Protein AF-A0A9E1I070-F1 (afdb_monomer_lite)

Structure (mmCIF, N/CA/C/O backbone):
data_AF-A0A9E1I070-F1
#
_entry.id   AF-A0A9E1I070-F1
#
loop_
_atom_site.group_PDB
_atom_site.id
_atom_site.type_symbol
_atom_site.label_atom_id
_atom_site.label_alt_id
_atom_site.label_comp_id
_atom_site.label_asym_id
_atom_site.label_entity_id
_atom_site.label_seq_id
_atom_site.pdbx_PDB_ins_code
_atom_site.Cartn_x
_atom_site.Cartn_y
_atom_site.Cartn_z
_atom_site.occupancy
_atom_site.B_iso_or_equiv
_atom_site.auth_seq_id
_atom_site.auth_comp_id
_atom_site.auth_asym_id
_atom_site.auth_atom_id
_atom_site.pdbx_PDB_model_num
ATOM 1 N N . MET A 1 1 ? 8.384 28.156 5.574 1.00 49.81 1 MET A N 1
ATOM 2 C CA . MET A 1 1 ? 8.982 26.911 6.124 1.00 49.81 1 MET A CA 1
ATOM 3 C C . MET A 1 1 ? 8.786 25.758 5.142 1.00 49.81 1 MET A C 1
ATOM 5 O O . MET A 1 1 ? 7.645 25.438 4.833 1.00 49.81 1 MET A O 1
ATOM 9 N N . LYS A 1 2 ? 9.857 25.133 4.627 1.00 55.91 2 LYS A N 1
ATOM 10 C CA . LYS A 1 2 ? 9.737 23.906 3.811 1.00 55.91 2 LYS A CA 1
ATOM 11 C C . LYS A 1 2 ? 9.473 22.721 4.753 1.00 55.91 2 LYS A C 1
ATOM 13 O O . LYS A 1 2 ? 10.297 22.450 5.622 1.00 55.91 2 LYS A O 1
ATOM 18 N N . LYS A 1 3 ? 8.328 22.037 4.632 1.00 65.25 3 LYS A N 1
ATOM 19 C CA . LYS A 1 3 ? 8.037 20.833 5.435 1.00 65.25 3 LYS A CA 1
ATOM 20 C C . LYS A 1 3 ? 9.072 19.747 5.101 1.00 65.25 3 LYS A C 1
ATOM 22 O O . LYS A 1 3 ? 9.224 19.384 3.937 1.00 65.25 3 LYS A O 1
ATOM 27 N N . LYS A 1 4 ? 9.787 19.236 6.110 1.00 73.75 4 LYS A N 1
ATOM 28 C CA . LYS A 1 4 ? 10.750 18.129 5.964 1.00 73.75 4 LYS A CA 1
ATOM 29 C C . LYS A 1 4 ? 9.991 16.886 5.467 1.00 73.75 4 LYS A C 1
ATOM 31 O O . LYS A 1 4 ? 9.023 16.473 6.108 1.00 73.75 4 LYS A O 1
ATOM 36 N N . LYS A 1 5 ? 10.379 16.318 4.315 1.00 78.50 5 LYS A N 1
ATOM 37 C CA . LYS A 1 5 ? 9.799 15.056 3.813 1.00 78.50 5 LYS A CA 1
ATOM 38 C C . LYS A 1 5 ? 10.134 13.937 4.800 1.00 78.50 5 LYS A C 1
ATOM 40 O O . LYS A 1 5 ? 11.270 13.858 5.266 1.00 78.50 5 LYS A O 1
ATOM 45 N N . ARG A 1 6 ? 9.146 13.107 5.144 1.00 90.25 6 ARG A N 1
ATOM 46 C CA . ARG A 1 6 ? 9.355 11.989 6.072 1.00 90.25 6 ARG A CA 1
ATOM 47 C C . ARG A 1 6 ? 9.995 10.814 5.332 1.00 90.25 6 ARG A C 1
ATOM 49 O O . ARG A 1 6 ? 9.709 10.638 4.144 1.00 90.25 6 ARG A O 1
ATOM 56 N N . PRO A 1 7 ? 10.853 10.029 6.002 1.00 93.94 7 PRO A N 1
ATOM 57 C CA . PRO A 1 7 ? 11.395 8.823 5.402 1.00 93.94 7 PRO A CA 1
ATOM 58 C C . PRO A 1 7 ? 10.275 7.807 5.150 1.00 93.94 7 PRO A C 1
ATOM 60 O O . PRO A 1 7 ? 9.316 7.712 5.915 1.00 93.94 7 PRO A O 1
ATOM 63 N N . ILE A 1 8 ? 10.411 7.057 4.059 1.00 95.19 8 ILE A N 1
ATOM 64 C CA . ILE A 1 8 ? 9.530 5.932 3.736 1.00 95.19 8 ILE A CA 1
ATOM 65 C C . ILE A 1 8 ? 9.956 4.731 4.586 1.00 95.19 8 ILE A C 1
ATOM 67 O O . ILE A 1 8 ? 11.154 4.447 4.698 1.00 95.19 8 ILE A O 1
ATOM 71 N N . THR A 1 9 ? 8.983 4.041 5.177 1.00 96.94 9 THR A N 1
ATOM 72 C CA . THR A 1 9 ? 9.198 2.832 5.985 1.00 96.94 9 THR A CA 1
ATOM 73 C C . THR A 1 9 ? 9.619 1.645 5.109 1.00 96.94 9 THR A C 1
ATOM 75 O O . THR A 1 9 ? 9.460 1.703 3.889 1.00 96.94 9 THR A O 1
ATOM 78 N N . PRO A 1 10 ? 10.142 0.547 5.686 1.00 97.00 10 PRO A N 1
ATOM 79 C CA . PRO A 1 10 ? 10.356 -0.696 4.940 1.00 97.00 10 PRO A CA 1
ATOM 80 C C . PRO A 1 10 ? 9.096 -1.146 4.186 1.00 97.00 10 PRO A C 1
ATOM 82 O O . PRO A 1 10 ? 9.149 -1.275 2.968 1.00 97.00 10 PRO A O 1
ATOM 85 N N . PHE A 1 11 ? 7.943 -1.178 4.864 1.00 96.69 11 PHE A N 1
ATOM 86 C CA . PHE A 1 11 ? 6.646 -1.462 4.243 1.00 96.69 11 PHE A CA 1
ATOM 87 C C . PHE A 1 11 ? 6.352 -0.551 3.040 1.00 96.69 11 PHE A C 1
ATOM 89 O O . PHE A 1 11 ? 6.031 -1.013 1.949 1.00 96.69 11 PHE A O 1
ATOM 96 N N . GLY A 1 12 ? 6.533 0.766 3.192 1.00 96.88 12 GLY A N 1
ATOM 97 C CA . GLY A 1 12 ? 6.323 1.705 2.092 1.00 96.88 12 GLY A CA 1
ATOM 98 C C . GLY A 1 12 ? 7.288 1.511 0.914 1.00 96.88 12 GLY A C 1
ATOM 99 O O . GLY A 1 12 ? 6.933 1.841 -0.219 1.00 96.88 12 GLY A O 1
ATOM 100 N N . LYS A 1 13 ? 8.496 0.982 1.150 1.00 97.38 13 LYS A N 1
ATOM 101 C CA . LYS A 1 13 ? 9.445 0.612 0.088 1.00 97.38 13 LYS A CA 1
ATOM 102 C C . LYS A 1 13 ? 9.011 -0.669 -0.620 1.00 97.38 13 LYS A C 1
ATOM 104 O O . LYS A 1 13 ? 9.075 -0.698 -1.846 1.00 97.38 13 LYS A O 1
ATOM 109 N N . ASP A 1 14 ? 8.542 -1.669 0.118 1.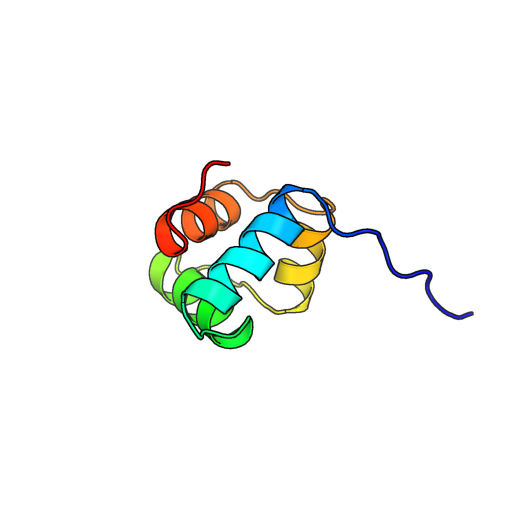00 97.50 14 ASP A N 1
ATOM 110 C CA . ASP A 1 14 ? 8.071 -2.940 -0.444 1.00 97.50 14 ASP A CA 1
ATOM 111 C C . ASP A 1 14 ? 6.840 -2.730 -1.325 1.00 97.50 14 ASP A C 1
ATOM 113 O O . ASP A 1 14 ? 6.806 -3.199 -2.460 1.00 97.50 14 ASP A O 1
ATOM 117 N N . VAL A 1 15 ? 5.902 -1.895 -0.870 1.00 97.69 15 VAL A N 1
ATOM 118 C CA . VAL A 1 15 ? 4.764 -1.432 -1.674 1.00 97.69 15 VAL A CA 1
ATOM 119 C C . VAL A 1 15 ? 5.230 -0.817 -2.997 1.00 97.69 15 VAL A C 1
ATOM 121 O O . VAL A 1 15 ? 4.730 -1.174 -4.059 1.00 97.69 15 VAL A O 1
ATOM 124 N N . LYS A 1 16 ? 6.205 0.101 -2.960 1.00 96.94 16 LYS A N 1
ATOM 125 C CA . LYS A 1 16 ? 6.709 0.760 -4.175 1.00 96.94 16 LYS A CA 1
ATOM 126 C C . LYS A 1 16 ? 7.419 -0.199 -5.120 1.00 96.94 16 LYS A C 1
ATOM 128 O O . LYS A 1 16 ? 7.217 -0.099 -6.323 1.00 96.94 16 LYS A O 1
ATOM 133 N N . ARG A 1 17 ? 8.244 -1.103 -4.587 1.00 97.88 17 ARG A N 1
ATOM 134 C CA . ARG A 1 17 ? 8.920 -2.131 -5.385 1.00 97.88 17 ARG A CA 1
ATOM 135 C C . ARG A 1 17 ? 7.893 -3.007 -6.090 1.00 97.88 17 ARG A C 1
ATOM 137 O O . ARG A 1 17 ? 7.976 -3.184 -7.296 1.00 97.88 17 ARG A O 1
ATOM 144 N N . ARG A 1 18 ? 6.872 -3.450 -5.357 1.00 98.00 18 ARG A N 1
ATOM 145 C CA . ARG A 1 18 ? 5.851 -4.330 -5.909 1.00 98.00 18 ARG A CA 1
ATOM 146 C C . ARG A 1 18 ? 5.000 -3.665 -6.988 1.00 98.00 18 ARG A C 1
ATOM 148 O O . ARG A 1 18 ? 4.630 -4.329 -7.944 1.00 98.00 18 ARG A O 1
ATOM 155 N N . LEU A 1 19 ? 4.726 -2.366 -6.869 1.00 98.19 19 LEU A N 1
ATOM 156 C CA . LEU A 1 19 ? 4.060 -1.609 -7.933 1.00 98.19 19 LEU A CA 1
ATOM 157 C C . LEU A 1 19 ? 4.885 -1.572 -9.225 1.00 98.19 19 LEU A C 1
ATOM 159 O O . LEU A 1 19 ? 4.319 -1.754 -10.297 1.00 98.19 19 LEU A O 1
ATOM 163 N N . ILE A 1 20 ? 6.210 -1.415 -9.120 1.00 98.19 20 ILE A N 1
ATOM 164 C CA . ILE A 1 20 ? 7.112 -1.485 -10.279 1.00 98.19 20 ILE A CA 1
ATOM 165 C C . ILE A 1 20 ? 7.058 -2.879 -10.912 1.00 98.19 20 ILE A C 1
ATOM 167 O O . ILE A 1 20 ? 6.887 -2.978 -12.121 1.00 98.19 20 ILE A O 1
ATOM 171 N N . ASP A 1 21 ? 7.133 -3.943 -10.106 1.00 98.00 21 ASP A N 1
ATOM 172 C CA . ASP A 1 21 ? 7.078 -5.328 -10.600 1.00 98.00 21 ASP A CA 1
ATOM 173 C C . ASP A 1 21 ? 5.745 -5.672 -11.292 1.00 98.00 21 ASP A C 1
ATOM 175 O O . ASP A 1 21 ? 5.683 -6.604 -12.089 1.00 98.00 21 ASP A O 1
ATOM 179 N N . LEU A 1 22 ? 4.667 -4.960 -10.947 1.00 97.81 22 LEU A N 1
ATOM 180 C CA . LEU A 1 22 ? 3.334 -5.117 -11.536 1.00 97.81 22 LEU A CA 1
ATOM 181 C C . LEU A 1 22 ? 3.076 -4.162 -12.712 1.00 97.81 22 LEU A C 1
ATOM 183 O O . LEU A 1 22 ? 1.992 -4.210 -13.287 1.00 97.81 22 LEU A O 1
ATOM 187 N N . GLU A 1 23 ? 4.026 -3.277 -13.033 1.00 98.12 23 GLU A N 1
ATOM 188 C CA . GLU A 1 23 ? 3.856 -2.183 -13.999 1.00 98.12 23 GLU A CA 1
ATOM 189 C C . GLU A 1 23 ? 2.627 -1.301 -13.695 1.00 98.12 23 GLU A C 1
ATOM 191 O O . GLU A 1 23 ? 1.952 -0.798 -14.590 1.00 98.12 23 GLU A O 1
ATOM 196 N N . GLN A 1 24 ? 2.336 -1.107 -12.404 1.00 98.44 24 GLN A N 1
ATOM 197 C CA . GLN A 1 24 ? 1.224 -0.288 -11.918 1.00 98.44 24 GLN A CA 1
ATOM 198 C C . GLN A 1 24 ? 1.717 0.949 -11.170 1.00 98.44 24 GLN A C 1
ATOM 200 O O . GLN A 1 24 ? 2.831 1.001 -10.645 1.00 98.44 24 GLN A O 1
ATOM 205 N N . ASP A 1 25 ? 0.851 1.955 -11.070 1.00 97.88 25 ASP A N 1
ATOM 206 C CA . ASP A 1 25 ? 1.127 3.169 -10.313 1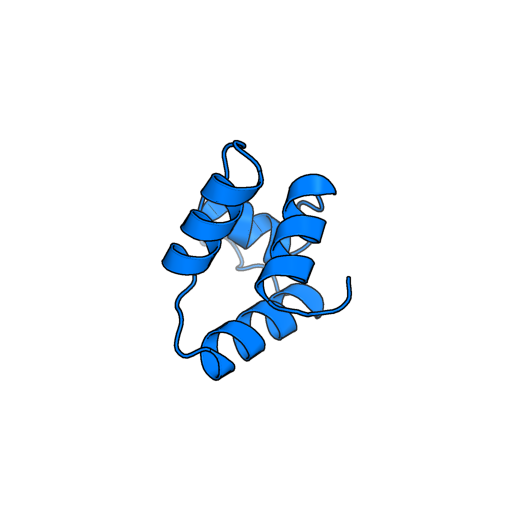.00 97.88 25 ASP A CA 1
ATOM 207 C C . ASP A 1 25 ? 0.381 3.219 -8.965 1.00 97.88 25 ASP A C 1
ATOM 209 O O . ASP A 1 25 ? -0.394 2.341 -8.576 1.00 97.88 25 ASP A O 1
ATOM 213 N N . GLN A 1 26 ? 0.644 4.275 -8.194 1.00 97.12 26 GLN A N 1
AT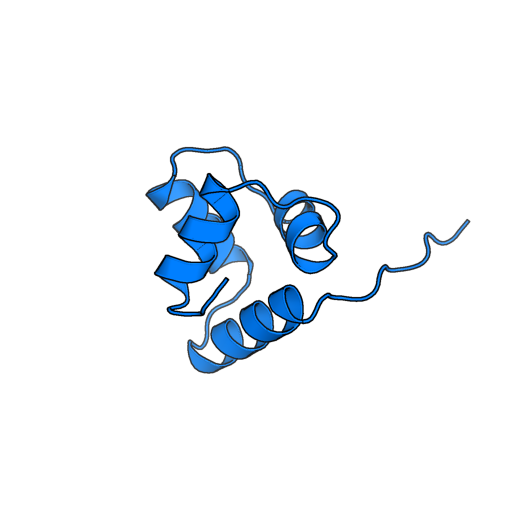OM 214 C CA . GLN A 1 26 ? 0.012 4.455 -6.890 1.00 97.12 26 GLN A CA 1
ATOM 215 C C . GLN A 1 26 ? -1.481 4.811 -7.000 1.00 97.12 2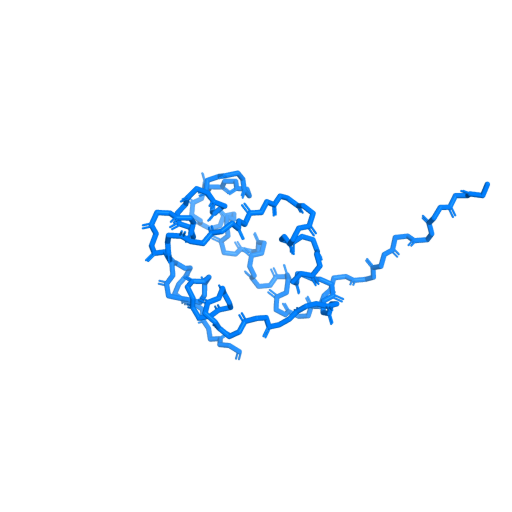6 GLN A C 1
ATOM 217 O O . GLN A 1 26 ? -2.227 4.554 -6.056 1.00 97.12 26 GLN A O 1
ATOM 222 N N . ALA A 1 27 ? -1.922 5.416 -8.109 1.00 98.12 27 ALA A N 1
ATOM 223 C CA . ALA A 1 27 ? -3.324 5.759 -8.324 1.00 98.12 27 ALA A CA 1
ATOM 224 C C . ALA A 1 27 ? -4.163 4.498 -8.566 1.00 98.12 27 ALA A C 1
ATOM 226 O O . ALA A 1 27 ? -5.241 4.375 -7.982 1.00 98.12 27 ALA A O 1
ATOM 227 N N . TRP A 1 28 ? -3.624 3.539 -9.321 1.00 98.69 28 TRP A N 1
ATOM 228 C CA . TRP A 1 28 ? -4.191 2.207 -9.500 1.00 98.69 28 TRP A CA 1
ATOM 229 C C . TRP A 1 28 ? -4.400 1.511 -8.154 1.00 98.69 28 TRP A C 1
ATOM 231 O O . TRP A 1 28 ? -5.525 1.152 -7.815 1.00 98.69 28 TRP A O 1
ATOM 241 N N . LEU A 1 29 ? -3.359 1.430 -7.319 1.00 98.69 29 LEU A N 1
ATOM 242 C CA . LEU A 1 29 ? -3.470 0.783 -6.007 1.00 98.69 29 LEU A CA 1
ATOM 243 C C . LEU A 1 29 ? -4.499 1.465 -5.099 1.00 98.69 29 LEU A C 1
ATOM 245 O O . LEU A 1 29 ? -5.223 0.796 -4.366 1.00 98.69 29 LEU A O 1
ATOM 249 N N . ILE A 1 30 ? -4.580 2.797 -5.136 1.00 98.62 30 ILE A N 1
ATOM 250 C CA . ILE A 1 30 ? -5.611 3.532 -4.397 1.00 98.62 30 ILE A CA 1
ATOM 251 C C . ILE A 1 30 ? -7.012 3.128 -4.882 1.00 98.62 30 ILE A C 1
ATOM 253 O O . ILE A 1 30 ? -7.900 2.935 -4.051 1.00 98.62 30 ILE A O 1
ATOM 257 N N . GLY A 1 31 ? -7.205 2.985 -6.195 1.00 98.69 31 GLY A N 1
ATOM 258 C CA . GLY A 1 31 ? -8.443 2.489 -6.798 1.00 98.69 31 GLY A CA 1
ATOM 259 C C . GLY A 1 31 ? -8.805 1.082 -6.322 1.00 98.69 31 GLY A C 1
ATOM 260 O O . GLY A 1 31 ? -9.908 0.880 -5.818 1.00 98.69 31 GLY A O 1
ATOM 261 N N . GLU A 1 32 ? -7.857 0.149 -6.377 1.00 98.69 32 GLU A N 1
ATOM 262 C CA . GLU A 1 32 ? -8.057 -1.239 -5.943 1.00 98.69 32 GLU A CA 1
ATOM 263 C C . GLU A 1 32 ? -8.405 -1.339 -4.454 1.00 98.69 32 GLU A C 1
ATOM 265 O O . GLU A 1 32 ? -9.334 -2.048 -4.063 1.00 98.69 32 GLU A O 1
ATOM 270 N N . VAL A 1 33 ? -7.711 -0.580 -3.600 1.00 98.50 33 VAL A N 1
ATOM 271 C CA . VAL A 1 33 ? -8.000 -0.553 -2.158 1.00 98.50 33 VAL A CA 1
ATOM 272 C C . VAL A 1 33 ? -9.402 0.001 -1.894 1.00 98.50 33 VAL A C 1
ATOM 274 O O . VAL A 1 33 ? -10.126 -0.555 -1.065 1.00 98.50 33 VAL A O 1
ATOM 277 N N . ARG A 1 34 ? -9.823 1.061 -2.600 1.00 98.50 34 ARG A N 1
ATOM 278 C CA . ARG A 1 34 ? -11.196 1.594 -2.499 1.00 98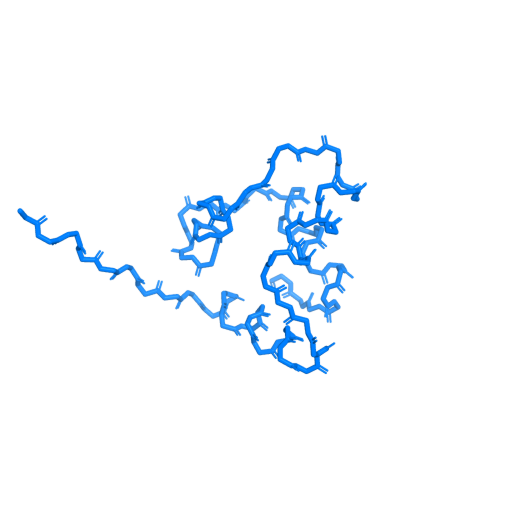.50 34 ARG A CA 1
ATOM 279 C C . ARG A 1 34 ? -12.228 0.562 -2.936 1.00 98.50 34 ARG A C 1
ATOM 281 O O . ARG A 1 34 ? -13.193 0.348 -2.212 1.00 98.50 34 ARG A O 1
ATOM 288 N N . ALA A 1 35 ? -12.013 -0.082 -4.082 1.00 98.38 35 ALA A N 1
ATOM 289 C CA . ALA A 1 35 ? -12.922 -1.090 -4.617 1.00 98.38 35 ALA A CA 1
ATOM 290 C C . ALA A 1 35 ? -13.064 -2.290 -3.668 1.00 98.38 35 ALA A C 1
ATOM 292 O O . ALA A 1 35 ? -14.171 -2.769 -3.440 1.00 98.38 35 ALA A O 1
ATOM 293 N N . ARG A 1 36 ? -11.957 -2.736 -3.060 1.00 97.69 36 ARG A N 1
ATOM 294 C CA . ARG A 1 36 ? -11.935 -3.880 -2.140 1.00 97.69 36 ARG A CA 1
ATOM 295 C C . ARG A 1 36 ? -12.538 -3.578 -0.770 1.00 97.69 36 ARG A C 1
ATOM 297 O O . ARG A 1 36 ? -13.181 -4.443 -0.188 1.00 97.69 36 ARG A O 1
ATOM 304 N N . THR A 1 37 ? -12.290 -2.388 -0.224 1.00 97.69 37 THR A N 1
ATOM 305 C CA . THR A 1 37 ? -12.677 -2.060 1.162 1.00 97.69 37 THR A CA 1
ATOM 306 C C . THR A 1 37 ? -13.972 -1.262 1.269 1.00 97.69 37 THR A C 1
ATOM 308 O O . THR A 1 37 ? -14.571 -1.229 2.340 1.00 97.69 37 THR A O 1
ATOM 311 N N . GLY A 1 38 ? -14.380 -0.565 0.205 1.00 97.88 38 GLY A N 1
ATOM 312 C CA . GLY A 1 38 ? -15.459 0.426 0.248 1.00 97.88 38 GLY A CA 1
ATOM 313 C C . GLY A 1 38 ? -15.127 1.673 1.080 1.00 97.88 38 GLY A C 1
ATOM 314 O O . GLY A 1 38 ? -15.998 2.513 1.299 1.00 97.88 38 GLY A O 1
ATOM 315 N N . LEU A 1 39 ? -13.888 1.812 1.566 1.00 97.19 39 LEU A N 1
ATOM 316 C CA . LEU A 1 39 ? -13.476 2.898 2.453 1.00 97.19 39 LEU A CA 1
ATOM 317 C C . LEU A 1 39 ? -12.843 4.062 1.687 1.00 97.19 39 LEU A C 1
ATOM 319 O O . LEU A 1 39 ? -12.246 3.906 0.618 1.00 97.19 39 LEU A O 1
ATOM 323 N N . TYR A 1 40 ? -12.907 5.248 2.294 1.00 97.06 40 TYR A N 1
ATOM 324 C CA . TYR A 1 40 ? -12.165 6.406 1.812 1.00 97.06 40 TYR A CA 1
ATOM 325 C C . TYR A 1 40 ? -10.654 6.172 1.932 1.00 97.06 40 TYR A C 1
ATOM 327 O O . TYR A 1 40 ? -10.125 5.955 3.024 1.00 97.06 40 TYR A O 1
ATOM 335 N N . PHE A 1 41 ? -9.948 6.289 0.810 1.00 98.25 41 PHE A N 1
ATOM 336 C CA . PHE A 1 41 ? -8.498 6.134 0.749 1.00 98.25 41 PHE A CA 1
ATOM 337 C C . PHE A 1 41 ? -7.921 7.017 -0.359 1.00 98.25 41 PHE A C 1
ATOM 339 O O . PHE A 1 41 ? -8.387 6.934 -1.480 1.00 98.25 41 PHE A O 1
ATOM 346 N N . ASP A 1 42 ? -6.960 7.902 -0.106 1.00 98.19 42 ASP A N 1
ATOM 347 C CA . ASP A 1 42 ? -6.409 8.820 -1.120 1.00 98.19 42 ASP A CA 1
ATOM 348 C C . ASP A 1 42 ? -4.870 8.841 -1.110 1.00 98.19 42 ASP A C 1
ATOM 350 O O . ASP A 1 42 ? -4.223 8.102 -0.367 1.00 98.19 42 ASP A O 1
ATOM 354 N N . SER A 1 43 ? -4.255 9.696 -1.930 1.00 97.44 43 SER A N 1
ATOM 355 C CA . SER A 1 43 ? -2.793 9.809 -2.014 1.00 97.44 43 SER A CA 1
ATOM 356 C C . SER A 1 43 ? -2.143 10.331 -0.725 1.00 97.44 43 SER A C 1
ATOM 358 O O . SER A 1 43 ? -1.019 9.939 -0.405 1.00 97.44 43 SER A O 1
ATOM 360 N N . SER A 1 44 ? -2.844 11.169 0.046 1.00 97.19 44 SER A N 1
ATOM 361 C CA . SER A 1 44 ? -2.386 11.678 1.345 1.00 97.19 44 SER A CA 1
ATOM 362 C C . SER A 1 44 ? -2.411 10.574 2.401 1.00 97.19 44 SER A C 1
ATOM 364 O O . SER A 1 44 ? -1.455 10.409 3.162 1.00 97.19 44 SER A O 1
ATOM 366 N N . TYR A 1 45 ? -3.471 9.768 2.412 1.00 98.00 45 TYR A N 1
ATOM 367 C CA . TYR A 1 45 ? -3.607 8.578 3.240 1.00 98.00 45 TYR A CA 1
ATOM 368 C C . TYR A 1 45 ? -2.519 7.563 2.885 1.00 98.00 45 TYR A C 1
ATOM 370 O O . TYR A 1 45 ? -1.778 7.123 3.761 1.00 98.00 45 TYR A O 1
ATOM 378 N N . MET A 1 46 ? -2.341 7.270 1.598 1.00 97.75 46 MET A N 1
ATOM 379 C CA . MET A 1 46 ? -1.291 6.379 1.120 1.00 97.75 46 MET A CA 1
ATOM 380 C C . MET A 1 46 ? 0.102 6.845 1.562 1.00 97.75 46 MET A C 1
ATOM 382 O O . MET A 1 46 ? 0.890 6.054 2.078 1.00 97.75 46 MET A O 1
ATOM 386 N N . TYR A 1 47 ? 0.394 8.145 1.460 1.00 97.06 47 TYR A N 1
ATOM 387 C CA . TYR A 1 47 ? 1.644 8.709 1.973 1.00 97.06 47 TYR A CA 1
ATOM 388 C C . TYR A 1 47 ? 1.797 8.508 3.488 1.00 97.06 47 TYR A C 1
ATOM 390 O O . TYR A 1 47 ? 2.883 8.167 3.962 1.00 97.06 47 TYR A O 1
ATOM 398 N N . LYS A 1 48 ? 0.727 8.697 4.267 1.00 97.38 48 LYS A N 1
ATOM 399 C CA . LYS A 1 48 ? 0.737 8.449 5.716 1.00 97.38 48 LYS A CA 1
ATOM 400 C C . LYS A 1 48 ? 0.998 6.977 6.043 1.00 97.38 48 LYS A C 1
ATOM 402 O O . LYS A 1 48 ? 1.774 6.723 6.955 1.00 97.38 48 LYS A O 1
ATOM 407 N N . ILE A 1 49 ? 0.4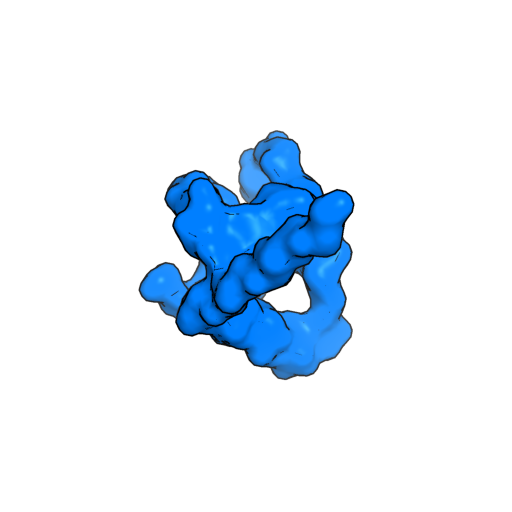40 6.039 5.280 1.00 97.38 49 ILE A N 1
ATOM 408 C CA . ILE A 1 49 ? 0.710 4.597 5.413 1.00 97.38 49 ILE A CA 1
ATOM 409 C C . ILE A 1 49 ? 2.183 4.295 5.085 1.00 97.38 49 ILE A C 1
ATOM 411 O O . ILE A 1 49 ? 2.915 3.765 5.917 1.00 97.38 49 ILE A O 1
ATOM 415 N N . GLN A 1 50 ? 2.673 4.737 3.921 1.00 96.75 50 GLN A N 1
ATOM 416 C CA . GLN A 1 50 ? 4.062 4.524 3.477 1.00 96.75 50 GLN A CA 1
ATOM 417 C C . GLN A 1 50 ? 5.119 5.168 4.391 1.00 96.75 50 GLN A C 1
ATOM 419 O O . GLN A 1 50 ? 6.289 4.790 4.349 1.00 96.75 50 GLN A O 1
ATOM 424 N N . THR A 1 51 ? 4.739 6.169 5.185 1.00 96.94 51 THR A N 1
ATOM 425 C CA . THR A 1 51 ? 5.627 6.851 6.141 1.00 96.94 51 THR A CA 1
ATOM 426 C C . THR A 1 51 ? 5.343 6.475 7.597 1.00 96.94 51 THR A C 1
ATOM 428 O O . THR A 1 51 ? 5.889 7.108 8.499 1.00 96.94 51 THR A O 1
ATOM 431 N N . GLY A 1 52 ? 4.501 5.461 7.838 1.00 95.81 52 GLY A N 1
ATOM 432 C CA . GLY A 1 52 ? 4.208 4.925 9.172 1.00 95.81 52 GLY A CA 1
ATOM 433 C C . GLY A 1 52 ? 3.412 5.862 10.084 1.00 95.81 52 GLY A C 1
ATOM 434 O O . GLY A 1 52 ? 3.382 5.670 11.292 1.00 95.81 52 GLY A O 1
ATOM 435 N N . GLN A 1 53 ? 2.787 6.903 9.534 1.00 96.88 53 GLN A N 1
ATOM 436 C CA . GLN A 1 53 ? 1.929 7.824 10.288 1.00 96.88 53 GLN A CA 1
ATOM 437 C C . GLN A 1 53 ? 0.541 7.243 10.548 1.00 96.88 53 GLN A C 1
ATOM 439 O O . GLN A 1 53 ? -0.141 7.681 11.468 1.00 96.88 53 GLN A O 1
ATOM 444 N N . LEU A 1 54 ? 0.107 6.322 9.689 1.00 96.44 54 LEU A N 1
ATOM 445 C CA . LEU A 1 54 ? -1.131 5.570 9.817 1.00 96.44 54 LEU A CA 1
ATOM 446 C C . LEU A 1 54 ? -0.829 4.098 9.559 1.00 96.44 54 LEU A C 1
ATOM 448 O O . LEU A 1 54 ? 0.086 3.776 8.804 1.00 96.44 54 LEU A O 1
ATOM 452 N N . ALA A 1 55 ? -1.622 3.231 10.174 1.00 95.75 55 ALA A N 1
ATOM 453 C CA . ALA A 1 55 ? -1.548 1.783 10.014 1.00 95.75 55 ALA A CA 1
ATOM 454 C C . ALA A 1 55 ? -2.947 1.173 10.183 1.00 95.75 55 ALA A C 1
ATOM 456 O O . ALA A 1 55 ? -3.156 0.253 10.966 1.00 95.75 55 ALA A O 1
ATOM 457 N N . THR A 1 56 ? -3.938 1.755 9.505 1.00 97.12 56 THR A N 1
ATOM 458 C CA . THR A 1 56 ? -5.333 1.308 9.591 1.00 97.12 56 THR A CA 1
ATOM 459 C C . THR A 1 56 ? -5.435 -0.143 9.116 1.00 97.12 56 THR A C 1
ATOM 461 O O . THR A 1 56 ? -5.162 -0.383 7.937 1.00 97.12 56 THR A O 1
ATOM 464 N N . PRO A 1 57 ? -5.835 -1.100 9.976 1.00 96.81 57 PRO A N 1
ATOM 465 C CA . PRO A 1 57 ? -5.698 -2.526 9.676 1.00 96.81 57 PRO A CA 1
ATOM 466 C C . PRO A 1 57 ? -6.393 -2.964 8.385 1.00 96.81 57 PRO A C 1
ATOM 468 O O . PRO A 1 57 ? -5.793 -3.665 7.582 1.00 96.81 57 PRO A O 1
ATOM 471 N N . SER A 1 58 ? -7.618 -2.494 8.126 1.00 96.94 58 SER A N 1
ATOM 472 C CA . SER A 1 58 ? -8.359 -2.832 6.900 1.00 96.94 58 SER A CA 1
ATOM 473 C C . SER A 1 58 ? -7.656 -2.360 5.623 1.00 96.94 58 SER A C 1
ATOM 475 O O . SER A 1 58 ? -7.643 -3.074 4.626 1.00 96.94 58 SER A O 1
ATOM 477 N N . ILE A 1 59 ? -7.038 -1.178 5.661 1.00 97.94 59 ILE A N 1
ATOM 478 C CA . ILE A 1 59 ? -6.300 -0.604 4.531 1.00 97.94 59 ILE A CA 1
ATOM 479 C C . ILE A 1 59 ? -4.965 -1.324 4.338 1.00 97.94 59 ILE A C 1
ATOM 481 O O . ILE A 1 59 ? -4.621 -1.668 3.212 1.00 97.94 59 ILE A O 1
ATOM 485 N N . VAL A 1 60 ? -4.219 -1.563 5.421 1.00 97.69 60 VAL A N 1
ATOM 486 C CA . VAL A 1 60 ? -2.930 -2.270 5.357 1.00 97.69 60 VAL A CA 1
ATOM 487 C C . VAL A 1 60 ? -3.132 -3.692 4.841 1.00 97.69 60 VAL A C 1
ATOM 489 O O . VAL A 1 60 ? -2.459 -4.078 3.892 1.00 97.69 60 VAL A O 1
ATOM 492 N N . ASN A 1 61 ? -4.111 -4.424 5.379 1.00 97.88 61 ASN A N 1
ATOM 493 C CA . ASN A 1 61 ? -4.429 -5.777 4.922 1.00 97.88 61 ASN A CA 1
ATOM 494 C C . ASN A 1 61 ? -4.844 -5.786 3.447 1.00 97.88 61 ASN A C 1
ATOM 496 O O . ASN A 1 61 ? -4.313 -6.577 2.678 1.00 97.88 61 ASN A O 1
ATOM 500 N N . ALA A 1 62 ? -5.698 -4.850 3.014 1.00 98.19 62 ALA A N 1
ATOM 501 C CA . ALA A 1 62 ? -6.073 -4.749 1.606 1.00 98.19 62 ALA A CA 1
ATOM 502 C C . ALA A 1 62 ? -4.859 -4.503 0.694 1.00 98.19 62 ALA A C 1
ATOM 504 O O . ALA A 1 62 ? -4.750 -5.144 -0.348 1.00 98.19 62 ALA A O 1
ATOM 505 N N . ILE A 1 63 ? -3.930 -3.619 1.083 1.00 98.31 63 ILE A N 1
ATOM 506 C CA . ILE A 1 63 ? -2.682 -3.385 0.337 1.00 98.31 63 ILE A CA 1
ATOM 507 C C . ILE A 1 63 ? -1.848 -4.669 0.268 1.00 98.31 63 ILE A C 1
ATOM 509 O O . ILE A 1 63 ? -1.386 -5.024 -0.816 1.00 98.31 63 ILE A O 1
ATOM 513 N N . CYS A 1 64 ? -1.672 -5.365 1.395 1.00 98.00 64 CYS A N 1
ATOM 514 C CA . CYS A 1 64 ? -0.938 -6.629 1.450 1.00 98.00 64 CYS A CA 1
ATOM 515 C C . CYS A 1 64 ? -1.547 -7.677 0.514 1.00 98.00 64 CYS A C 1
ATOM 517 O O . CYS A 1 64 ? -0.821 -8.281 -0.274 1.00 98.00 64 CYS A O 1
ATOM 519 N N . ASP A 1 65 ? -2.871 -7.825 0.530 1.00 97.94 65 ASP A N 1
ATOM 520 C CA . ASP A 1 65 ? -3.586 -8.795 -0.296 1.00 97.94 65 ASP A CA 1
ATOM 521 C C . ASP A 1 65 ? -3.543 -8.443 -1.792 1.00 97.94 65 ASP A C 1
ATOM 523 O O . ASP A 1 65 ? -3.433 -9.334 -2.630 1.00 97.94 65 ASP A O 1
ATOM 527 N N . ILE A 1 66 ? -3.661 -7.160 -2.160 1.00 98.00 66 ILE A N 1
ATOM 528 C CA . ILE A 1 66 ? -3.608 -6.705 -3.566 1.00 98.00 66 ILE A CA 1
ATOM 529 C C . ILE A 1 66 ? -2.204 -6.907 -4.136 1.00 98.00 66 ILE A C 1
ATOM 531 O O . ILE A 1 66 ? -2.038 -7.360 -5.266 1.00 98.00 66 ILE A O 1
ATOM 535 N N . LEU A 1 67 ? -1.186 -6.566 -3.349 1.00 97.88 67 LEU A N 1
ATOM 536 C CA . LEU A 1 67 ? 0.205 -6.620 -3.782 1.00 97.88 67 LEU A CA 1
ATOM 537 C C . LEU A 1 67 ? 0.850 -7.995 -3.553 1.00 97.88 67 LEU A C 1
ATOM 539 O O . LEU A 1 67 ? 1.958 -8.229 -4.039 1.00 97.88 67 LEU A O 1
ATOM 543 N N . ALA A 1 68 ? 0.166 -8.909 -2.860 1.00 96.50 68 ALA A N 1
ATOM 544 C CA . ALA A 1 68 ? 0.691 -10.195 -2.405 1.00 96.50 68 ALA A CA 1
ATOM 545 C C . ALA A 1 68 ? 2.003 -10.050 -1.603 1.00 96.50 68 ALA A C 1
ATOM 547 O O . ALA A 1 68 ? 2.970 -10.782 -1.820 1.00 96.50 68 ALA A O 1
ATOM 548 N N . ILE A 1 69 ? 2.041 -9.079 -0.684 1.00 93.81 69 ILE A N 1
ATOM 549 C CA . ILE A 1 69 ? 3.179 -8.818 0.214 1.00 93.81 69 ILE A CA 1
ATOM 550 C C . ILE A 1 69 ? 2.806 -9.132 1.666 1.00 93.81 69 ILE A C 1
ATOM 552 O O . ILE A 1 69 ? 1.630 -9.160 2.024 1.00 93.81 69 ILE A O 1
ATOM 556 N N . LYS A 1 70 ? 3.808 -9.383 2.513 1.00 82.25 70 LYS A N 1
ATOM 557 C CA . LYS A 1 70 ? 3.592 -9.628 3.946 1.00 82.25 70 LYS A CA 1
ATOM 558 C C . LYS A 1 70 ? 3.469 -8.299 4.714 1.00 82.25 70 LYS A C 1
ATOM 560 O O . LYS A 1 70 ? 4.147 -7.346 4.324 1.00 82.25 70 LYS A O 1
ATOM 565 N N . PRO A 1 71 ? 2.618 -8.235 5.757 1.00 64.44 71 PRO A N 1
ATOM 566 C CA . PRO A 1 71 ? 2.505 -7.068 6.633 1.00 64.44 71 PRO A CA 1
ATOM 567 C C . PRO A 1 71 ? 3.782 -6.804 7.441 1.00 64.44 71 PRO A C 1
ATOM 569 O O . PRO A 1 71 ? 4.516 -7.778 7.734 1.00 64.44 71 PRO A O 1
#

Secondary structure (DSSP, 8-state):
-PPPPPPPPHHHHHHHHHHHHTT--HHHHHHHHHHHH-S---HHHHHHHHTTS---HHHHHHHHHHHT---

Foldseek 3Di:
DPPDQADFDPLLVLLVVLCVVVVHDPVVLQVQLCVVQVDDDDPVNSSCCRRVVDDPPSSVVSSCVVSVHDD

pLDDT: mean 94.37, std 9.73, range [49.81, 98.69]

Radius of gyration: 11.84 Å; chains: 1; bounding box: 27×37×24 Å

Sequence (71 aa):
MKKKKRPITPFGKDVKRRLIDLEQDQAWLIGEVRARTGLYFDSSYMYKIQTGQLATPSIVNAICDILAIKP